Protein AF-A0A177P927-F1 (afdb_monomer_lite)

Sequence (145 aa):
MLAVQDPSFWTHGGVDWSAPLTATTVTQSVVKRLYFENFQKGFSKIRQTLIAQFAVGPLTSKNAQLAAFIDVNGLEPAAQKWFGKKLAELDDDEFLSLVATNNNPKDYAPGTQANAERVRRIEKYLAGLCERRGFSDVWLESCGG

Radius of gyration: 15.36 Å; chains: 1; bounding box: 39×28×38 Å

pLDDT: mean 92.65, std 5.32, range [61.22, 98.25]

Foldseek 3Di:
DCVLQPVCLVPALQDDPVADLPHHHLLLLLLCQPVDPDDDPDVSSVVSSCCRRPPCSVPDDSVRSVVSSCVSQVVQVLCCVQPVDGSVPDDPLSVLLSVLCSPPVVQSPPPDPSSVQQSQLVVCVVVVVADAPGRPRSSSVRSRD

Structure (mmCIF, N/CA/C/O backbone):
data_AF-A0A177P927-F1
#
_entry.id   AF-A0A177P927-F1
#
loop_
_atom_site.group_PDB
_atom_site.id
_atom_site.type_symbol
_atom_site.label_atom_id
_atom_site.label_alt_id
_atom_site.label_comp_id
_atom_site.label_asym_id
_atom_site.label_entity_id
_atom_site.label_seq_id
_atom_site.pdbx_PDB_ins_code
_atom_site.Cartn_x
_atom_site.Cartn_y
_atom_site.Cartn_z
_atom_site.occupancy
_atom_site.B_iso_or_equiv
_atom_site.auth_seq_id
_atom_site.auth_comp_id
_atom_site.auth_asym_id
_atom_site.auth_atom_id
_atom_site.pdbx_PDB_model_num
ATOM 1 N N . MET A 1 1 ? -6.540 -5.246 1.690 1.00 89.69 1 MET A N 1
ATOM 2 C CA . MET A 1 1 ? -5.469 -4.270 1.350 1.00 89.69 1 MET A CA 1
ATOM 3 C C . MET A 1 1 ? -5.242 -4.107 -0.154 1.00 89.69 1 MET A C 1
ATOM 5 O O . MET A 1 1 ? -5.409 -2.996 -0.643 1.00 89.69 1 MET A O 1
ATOM 9 N N . LEU A 1 2 ? -4.868 -5.166 -0.889 1.00 92.81 2 LEU A N 1
ATOM 10 C CA . LEU A 1 2 ? -4.555 -5.075 -2.327 1.00 92.81 2 LEU A CA 1
ATOM 11 C C . LEU A 1 2 ? -5.699 -4.478 -3.153 1.00 92.81 2 LEU A C 1
ATOM 13 O O . LEU A 1 2 ? -5.468 -3.553 -3.914 1.00 92.81 2 LEU A O 1
ATOM 17 N N . ALA A 1 3 ? -6.940 -4.901 -2.904 1.00 91.00 3 ALA A N 1
ATOM 18 C CA . ALA A 1 3 ? -8.117 -4.361 -3.587 1.00 91.00 3 ALA A CA 1
ATOM 19 C C . ALA A 1 3 ? -8.255 -2.824 -3.507 1.00 91.00 3 ALA A C 1
ATOM 21 O O . ALA A 1 3 ? -8.874 -2.230 -4.384 1.00 91.00 3 ALA A O 1
ATOM 22 N N . VAL A 1 4 ? -7.688 -2.188 -2.473 1.00 90.44 4 VAL A N 1
ATOM 23 C CA . VAL A 1 4 ? -7.727 -0.731 -2.261 1.00 90.44 4 VAL A CA 1
ATOM 24 C C . VAL A 1 4 ? -6.474 -0.054 -2.820 1.00 90.44 4 VAL A C 1
ATOM 26 O O . VAL A 1 4 ? -6.577 0.966 -3.496 1.00 90.44 4 VAL A O 1
ATOM 29 N N . GLN A 1 5 ? -5.291 -0.611 -2.539 1.00 89.88 5 GLN A N 1
ATOM 30 C CA . GLN A 1 5 ? -4.010 0.023 -2.875 1.00 89.88 5 GLN A CA 1
ATOM 31 C C . GLN A 1 5 ? -3.569 -0.240 -4.321 1.00 89.88 5 GLN A C 1
ATOM 33 O O . GLN A 1 5 ? -2.933 0.618 -4.925 1.00 89.88 5 GLN A O 1
ATOM 38 N N . ASP A 1 6 ? -3.860 -1.429 -4.851 1.00 93.25 6 ASP A N 1
ATOM 39 C CA . ASP A 1 6 ? -3.360 -1.916 -6.138 1.00 93.25 6 ASP A CA 1
ATOM 40 C C . ASP A 1 6 ? -4.188 -3.130 -6.623 1.00 93.25 6 ASP A C 1
ATOM 42 O O . ASP A 1 6 ? -3.778 -4.283 -6.452 1.00 93.25 6 ASP A O 1
ATOM 46 N N . PRO A 1 7 ? -5.409 -2.920 -7.155 1.00 91.81 7 PRO A N 1
ATOM 47 C CA . PRO A 1 7 ? -6.327 -4.024 -7.453 1.00 91.81 7 PRO A CA 1
ATOM 48 C C . PRO A 1 7 ? -5.828 -4.958 -8.562 1.00 91.81 7 PRO A C 1
ATOM 50 O O . PRO A 1 7 ? -6.151 -6.143 -8.559 1.00 91.81 7 PRO A O 1
ATOM 53 N N . SER A 1 8 ? -5.038 -4.437 -9.501 1.00 92.62 8 SER A N 1
ATOM 54 C CA . SER A 1 8 ? -4.417 -5.185 -10.599 1.00 92.62 8 SER A CA 1
ATOM 55 C C . SER A 1 8 ? -3.060 -5.784 -10.211 1.00 92.62 8 SER A C 1
ATOM 57 O O . SER A 1 8 ? -2.341 -6.267 -11.086 1.00 92.62 8 SER A O 1
ATOM 59 N N . PHE A 1 9 ? -2.694 -5.796 -8.918 1.00 96.06 9 PHE A N 1
ATOM 60 C CA . PHE A 1 9 ? -1.365 -6.199 -8.444 1.00 96.06 9 PHE A CA 1
ATOM 61 C C . PHE A 1 9 ? -0.850 -7.495 -9.077 1.00 96.06 9 PHE A C 1
ATOM 63 O O . PHE A 1 9 ? 0.316 -7.595 -9.453 1.00 96.06 9 PHE A O 1
ATOM 70 N N . TRP A 1 10 ? -1.714 -8.498 -9.213 1.00 96.06 10 TRP A N 1
ATOM 71 C CA . TRP A 1 10 ? -1.341 -9.809 -9.740 1.00 96.06 10 TRP A CA 1
ATOM 72 C C . TRP A 1 10 ? -1.116 -9.838 -11.255 1.00 96.06 10 TRP A C 1
ATOM 74 O O . TRP A 1 10 ? -0.452 -10.750 -11.739 1.00 96.06 10 TRP A O 1
ATOM 84 N N . THR A 1 11 ? -1.629 -8.860 -12.002 1.00 94.12 11 THR A N 1
ATOM 85 C CA . THR A 1 11 ? -1.624 -8.869 -13.471 1.00 94.12 11 THR A CA 1
ATOM 86 C C . THR A 1 11 ? -0.575 -7.941 -14.079 1.00 94.12 11 THR A C 1
ATOM 88 O O . THR A 1 11 ? -0.075 -8.224 -15.165 1.00 94.12 11 THR A O 1
ATOM 91 N N . HIS A 1 12 ? -0.196 -6.853 -13.399 1.00 94.62 12 HIS A N 1
ATOM 92 C CA . HIS A 1 12 ? 0.761 -5.886 -13.944 1.00 94.62 12 HIS A CA 1
ATOM 93 C C . HIS A 1 12 ? 2.231 -6.254 -13.640 1.00 94.62 12 HIS A C 1
ATOM 95 O O . HIS A 1 12 ? 2.546 -6.904 -12.645 1.00 94.62 12 HIS A O 1
ATOM 101 N N . GLY A 1 13 ? 3.182 -5.787 -14.455 1.00 94.12 13 GLY A N 1
ATOM 102 C CA . GLY A 1 13 ? 4.619 -6.109 -14.345 1.00 94.12 13 GLY A CA 1
ATOM 103 C C . GLY A 1 13 ? 5.426 -5.232 -13.377 1.00 94.12 13 GLY A C 1
ATOM 104 O O . GLY A 1 13 ? 6.613 -5.031 -13.587 1.00 94.12 13 GLY A O 1
ATOM 105 N N . GLY A 1 14 ? 4.792 -4.662 -12.353 1.00 93.81 14 GLY A N 1
ATOM 106 C CA . GLY A 1 14 ? 5.389 -3.682 -11.431 1.00 93.81 14 GLY A CA 1
ATOM 107 C C . GLY A 1 14 ? 4.825 -2.264 -11.573 1.00 93.81 14 GLY A C 1
ATOM 108 O O . GLY A 1 14 ? 4.588 -1.599 -10.568 1.00 93.81 14 GLY A O 1
ATOM 109 N N . VAL A 1 15 ? 4.483 -1.839 -12.789 1.00 94.88 15 VAL A N 1
ATOM 110 C CA . VAL A 1 15 ? 3.698 -0.618 -13.052 1.00 94.88 15 VAL A CA 1
ATOM 111 C C . VAL A 1 15 ? 2.385 -1.005 -13.720 1.00 94.88 15 VAL A C 1
ATOM 113 O O . VAL A 1 15 ? 2.382 -1.857 -14.607 1.00 94.88 15 VAL A O 1
ATOM 116 N N . ASP A 1 16 ? 1.284 -0.392 -13.289 1.00 93.88 16 ASP A N 1
ATOM 117 C CA . ASP A 1 16 ? 0.002 -0.490 -13.980 1.00 93.88 16 ASP A CA 1
ATOM 118 C C . ASP A 1 16 ? -0.112 0.648 -15.002 1.00 93.88 16 ASP A C 1
ATOM 120 O O . ASP A 1 16 ? -0.260 1.816 -14.644 1.00 93.88 16 ASP A O 1
ATOM 124 N N . TRP A 1 17 ? -0.017 0.291 -16.282 1.00 91.25 17 TRP A N 1
ATOM 125 C CA . TRP A 1 17 ? -0.085 1.226 -17.406 1.00 91.25 17 TRP A CA 1
ATOM 126 C C . TRP A 1 17 ? -1.514 1.625 -17.787 1.00 91.25 17 TRP A C 1
ATOM 128 O O . TRP A 1 17 ? -1.692 2.561 -18.563 1.00 91.25 17 TRP A O 1
ATOM 138 N N . SER A 1 18 ? -2.526 0.936 -17.253 1.00 88.88 18 SER A N 1
ATOM 139 C CA . SER A 1 18 ? -3.932 1.320 -17.418 1.00 88.88 18 SER A CA 1
ATOM 140 C C . SER A 1 18 ? -4.344 2.449 -16.463 1.00 88.88 18 SER A C 1
ATOM 142 O O . SER A 1 18 ? -5.344 3.130 -16.692 1.00 88.88 18 SER A O 1
ATOM 144 N N . ALA A 1 19 ? -3.557 2.678 -15.408 1.00 86.62 19 ALA A N 1
ATOM 145 C CA . ALA A 1 19 ? -3.771 3.729 -14.426 1.00 86.62 19 ALA A CA 1
ATOM 146 C C . ALA A 1 19 ? -3.073 5.050 -14.820 1.00 86.62 19 ALA A C 1
ATOM 148 O O . ALA A 1 19 ? -2.062 5.044 -15.527 1.00 86.62 19 ALA A O 1
ATOM 149 N N . PRO A 1 20 ? -3.543 6.209 -14.316 1.00 86.44 20 PRO A N 1
ATOM 150 C CA . PRO A 1 20 ? -2.812 7.468 -14.455 1.00 86.44 20 PRO A CA 1
ATOM 151 C C . PRO A 1 20 ? -1.382 7.361 -13.906 1.00 86.44 20 PRO A C 1
ATOM 153 O O . PRO A 1 20 ? -1.171 6.781 -12.847 1.00 86.44 20 PRO A O 1
ATOM 156 N N . LEU A 1 21 ? -0.397 8.007 -14.542 1.00 78.62 21 LEU A N 1
ATOM 157 C CA . LEU A 1 21 ? 1.022 7.945 -14.126 1.00 78.62 21 LEU A CA 1
ATOM 158 C C . LEU A 1 21 ? 1.297 8.471 -12.701 1.00 78.62 21 LEU A C 1
ATOM 160 O O . LEU A 1 21 ? 2.354 8.220 -12.114 1.00 78.62 21 LEU A O 1
ATOM 164 N N . THR A 1 22 ? 0.356 9.230 -12.140 1.00 80.94 22 THR A N 1
ATOM 165 C CA . THR A 1 22 ? 0.389 9.706 -10.752 1.00 80.94 22 THR A CA 1
ATOM 166 C C . THR A 1 22 ? 0.060 8.606 -9.742 1.00 80.94 22 THR A C 1
ATOM 168 O O . THR A 1 22 ? 0.438 8.726 -8.573 1.00 80.94 22 THR A O 1
ATOM 171 N N . ALA A 1 23 ? -0.585 7.523 -10.180 1.00 86.25 23 ALA A N 1
ATOM 172 C CA . ALA A 1 23 ? -0.848 6.346 -9.376 1.00 86.25 23 ALA A CA 1
ATOM 173 C C . ALA A 1 23 ? 0.454 5.660 -8.934 1.00 86.25 23 ALA A C 1
ATOM 175 O O . ALA A 1 23 ? 1.528 5.817 -9.528 1.00 86.25 23 ALA A O 1
ATOM 176 N N . THR A 1 24 ? 0.381 4.941 -7.818 1.00 90.12 24 THR A N 1
ATOM 177 C CA . THR A 1 24 ? 1.515 4.201 -7.261 1.00 90.12 24 THR A CA 1
ATOM 178 C C . THR A 1 24 ? 1.052 2.798 -6.906 1.00 90.12 24 THR A C 1
ATOM 180 O O . THR A 1 24 ? 0.226 2.647 -6.014 1.00 90.12 24 THR A O 1
ATOM 183 N N . THR A 1 25 ? 1.592 1.801 -7.603 1.00 94.50 25 THR A N 1
ATOM 184 C CA . THR A 1 25 ? 1.380 0.376 -7.317 1.00 94.50 25 THR A CA 1
ATOM 185 C C . THR A 1 25 ? 2.072 -0.037 -6.016 1.00 94.50 25 THR A C 1
ATOM 187 O O . THR A 1 25 ? 2.948 0.668 -5.493 1.00 94.50 25 THR A O 1
ATOM 190 N N . VAL A 1 26 ? 1.747 -1.227 -5.514 1.00 95.19 26 VAL A N 1
ATOM 191 C CA . VAL A 1 26 ? 2.448 -1.877 -4.397 1.00 95.19 26 VAL A CA 1
ATOM 192 C C . VAL A 1 26 ? 3.942 -1.991 -4.698 1.00 95.19 26 VAL A C 1
ATOM 194 O O . VAL A 1 26 ? 4.768 -1.589 -3.878 1.00 95.19 26 VAL A O 1
ATOM 197 N N . THR A 1 27 ? 4.303 -2.435 -5.905 1.00 97.00 27 THR A N 1
ATOM 198 C CA . THR A 1 27 ? 5.704 -2.558 -6.335 1.00 97.00 27 THR A CA 1
ATOM 199 C C . THR A 1 27 ? 6.418 -1.207 -6.345 1.00 97.00 27 THR A C 1
ATOM 201 O O . THR A 1 27 ? 7.531 -1.087 -5.833 1.00 97.00 27 THR A O 1
ATOM 204 N N . GLN A 1 28 ? 5.782 -0.154 -6.872 1.00 96.00 28 GLN A N 1
ATOM 205 C CA . GLN A 1 28 ? 6.354 1.191 -6.832 1.00 96.00 28 GLN A CA 1
ATOM 206 C C . GLN A 1 28 ? 6.509 1.686 -5.386 1.00 96.00 28 GLN A C 1
ATOM 208 O O . GLN A 1 28 ? 7.516 2.324 -5.078 1.00 96.00 28 GLN A O 1
ATOM 213 N N . SER A 1 29 ? 5.566 1.393 -4.487 1.00 94.31 29 SER A N 1
ATOM 214 C CA . SER A 1 29 ? 5.675 1.754 -3.066 1.00 94.31 29 SER A CA 1
ATOM 215 C C . SER A 1 29 ? 6.874 1.082 -2.386 1.00 94.31 29 SER A C 1
ATOM 217 O O . SER A 1 29 ? 7.637 1.758 -1.694 1.00 94.31 29 SER A O 1
ATOM 219 N N . VAL A 1 30 ? 7.112 -0.206 -2.666 1.00 96.44 30 VAL A N 1
ATOM 220 C CA . VAL A 1 30 ? 8.313 -0.925 -2.202 1.00 96.44 30 VAL A CA 1
ATOM 221 C C . VAL A 1 30 ? 9.577 -0.234 -2.704 1.00 96.44 30 VAL A C 1
ATOM 223 O O . VAL A 1 30 ? 10.452 0.117 -1.913 1.00 96.44 30 VAL A O 1
ATOM 226 N N . VAL A 1 31 ? 9.644 0.054 -4.008 1.00 96.88 31 VAL A N 1
ATOM 227 C CA . VAL A 1 31 ? 10.789 0.752 -4.607 1.00 96.88 31 VAL A CA 1
ATOM 228 C C . VAL A 1 31 ? 11.023 2.111 -3.947 1.00 96.88 31 VAL A C 1
ATOM 230 O O . VAL 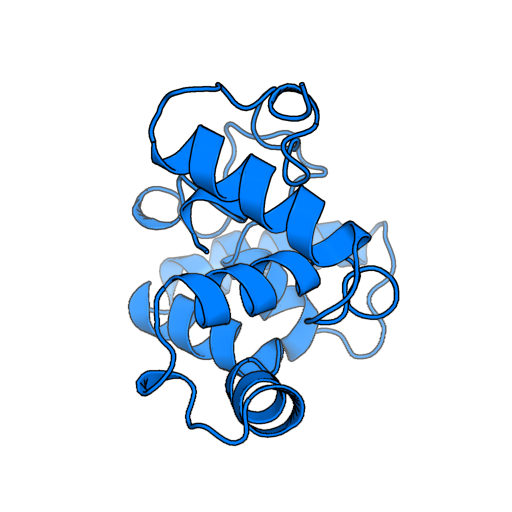A 1 31 ? 12.161 2.463 -3.650 1.00 96.88 31 VAL A O 1
ATOM 233 N N . LYS A 1 32 ? 9.951 2.865 -3.677 1.00 95.19 32 LYS A N 1
ATOM 234 C CA . LYS A 1 32 ? 10.021 4.173 -3.013 1.00 95.19 32 LYS A CA 1
ATOM 235 C C . LYS A 1 32 ? 10.743 4.094 -1.673 1.00 95.19 32 LYS A C 1
ATOM 237 O O . LYS A 1 32 ? 11.518 4.986 -1.365 1.00 95.19 32 LYS A O 1
ATOM 242 N N . ARG A 1 33 ? 10.418 3.078 -0.871 1.00 94.25 33 ARG A N 1
ATOM 243 C CA . ARG A 1 33 ? 10.894 2.938 0.510 1.00 94.25 33 ARG A CA 1
ATOM 244 C C . ARG A 1 33 ? 12.298 2.348 0.582 1.00 94.25 33 ARG A C 1
ATOM 246 O O . ARG A 1 33 ? 13.055 2.748 1.451 1.00 94.25 33 ARG A O 1
ATOM 253 N N . LEU A 1 34 ? 12.639 1.428 -0.322 1.00 94.06 34 LEU A N 1
ATOM 254 C CA . LEU A 1 34 ? 13.930 0.733 -0.295 1.00 94.06 34 LEU A CA 1
ATOM 255 C C . LEU A 1 34 ? 15.045 1.463 -1.054 1.00 94.06 34 LEU A C 1
ATOM 257 O O . LEU A 1 34 ? 16.201 1.370 -0.663 1.00 94.06 34 LEU A O 1
ATOM 261 N N . TYR A 1 35 ? 14.724 2.169 -2.143 1.00 93.06 35 TYR A N 1
ATOM 262 C CA . TYR A 1 35 ? 15.736 2.726 -3.056 1.00 93.06 35 TYR A CA 1
ATOM 263 C C . TYR A 1 35 ? 15.917 4.244 -2.934 1.00 93.06 35 TYR A C 1
ATOM 265 O O . TYR A 1 35 ? 16.722 4.822 -3.667 1.00 93.06 35 TYR A O 1
ATOM 273 N N . PHE A 1 36 ? 15.162 4.908 -2.057 1.00 94.62 36 PHE A N 1
ATOM 274 C CA . PHE A 1 36 ? 15.234 6.355 -1.879 1.00 94.62 36 PHE A CA 1
ATOM 275 C C . PHE A 1 36 ? 15.266 6.714 -0.398 1.00 94.62 36 PHE A C 1
ATOM 277 O O . PHE A 1 36 ? 14.311 6.446 0.323 1.00 94.62 36 PHE A O 1
ATOM 284 N N . GLU A 1 37 ? 16.320 7.414 0.022 1.00 88.56 37 GLU A N 1
ATOM 285 C CA . GLU A 1 37 ? 16.389 8.023 1.356 1.00 88.56 37 GLU A CA 1
ATOM 286 C C . GLU A 1 37 ? 15.358 9.153 1.492 1.00 88.56 37 GLU A C 1
ATOM 288 O O . GLU A 1 37 ? 14.574 9.189 2.434 1.00 88.56 37 GLU A O 1
ATOM 293 N N . ASN A 1 38 ? 15.312 10.049 0.497 1.00 86.62 38 ASN A N 1
ATOM 294 C CA . ASN A 1 38 ? 14.416 11.203 0.458 1.00 86.62 38 ASN A CA 1
ATOM 295 C C . ASN A 1 38 ? 13.688 11.271 -0.889 1.00 86.62 38 ASN A C 1
ATOM 297 O O . ASN A 1 38 ? 14.131 11.920 -1.839 1.00 86.62 38 ASN A O 1
ATOM 301 N N . PHE A 1 39 ? 12.551 10.582 -0.996 1.00 89.56 39 PHE A N 1
ATOM 302 C CA . PHE A 1 39 ? 11.748 10.618 -2.216 1.00 89.56 39 PHE A CA 1
ATOM 303 C C . PHE A 1 39 ? 11.061 11.980 -2.404 1.00 89.56 39 PHE A C 1
ATOM 305 O O . PHE A 1 39 ? 10.231 12.379 -1.589 1.00 89.56 39 PHE A O 1
ATOM 312 N N . GLN A 1 40 ? 11.326 12.638 -3.535 1.00 86.75 40 GLN A N 1
ATOM 313 C CA . GLN A 1 40 ? 10.667 13.876 -3.963 1.00 86.75 40 GLN A CA 1
ATOM 314 C C . GLN A 1 40 ? 9.975 13.671 -5.314 1.00 86.75 40 GLN A C 1
ATOM 316 O O . GLN A 1 40 ? 10.492 12.977 -6.190 1.00 86.75 40 GLN A O 1
ATOM 321 N N . LYS A 1 41 ? 8.784 14.251 -5.505 1.00 82.50 41 LYS A N 1
ATOM 322 C CA . LYS A 1 41 ? 8.074 14.154 -6.794 1.00 82.50 41 LYS A CA 1
ATOM 323 C C . LYS A 1 41 ? 8.900 14.834 -7.902 1.00 82.50 41 LYS A C 1
ATOM 325 O O . LYS A 1 41 ? 9.577 15.821 -7.645 1.00 82.50 41 LYS A O 1
ATOM 330 N N . GLY A 1 42 ? 8.855 14.291 -9.123 1.00 86.81 42 GLY A N 1
ATOM 331 C CA . GLY A 1 42 ? 9.701 14.710 -10.252 1.00 86.81 42 GLY A CA 1
ATOM 332 C C . GLY A 1 42 ? 10.569 13.557 -10.763 1.00 86.81 42 GLY A C 1
ATOM 333 O O . GLY A 1 42 ? 10.073 12.440 -10.930 1.00 86.81 42 GLY A O 1
ATOM 334 N N . PHE A 1 43 ? 11.869 13.790 -10.965 1.00 88.38 43 PHE A N 1
ATOM 335 C CA . PHE A 1 43 ? 12.801 12.776 -11.484 1.00 88.38 43 PHE A CA 1
ATOM 336 C C . PHE A 1 43 ? 12.858 11.492 -10.641 1.00 88.38 43 PHE A C 1
ATOM 338 O O . PHE A 1 43 ? 12.966 10.400 -11.201 1.00 88.38 43 PHE A O 1
ATOM 345 N N . SER A 1 44 ? 12.696 11.574 -9.315 1.00 91.12 44 SER A N 1
ATOM 346 C CA . SER A 1 44 ? 12.657 10.372 -8.470 1.00 91.12 44 SER A CA 1
ATOM 347 C C . SER A 1 44 ? 11.440 9.491 -8.760 1.00 91.12 44 SER A C 1
ATOM 349 O O . SER A 1 44 ? 11.560 8.272 -8.690 1.00 91.12 44 SER A O 1
ATOM 351 N N . LYS A 1 45 ? 10.291 10.061 -9.168 1.00 91.31 45 LYS A N 1
ATOM 352 C CA . LYS A 1 45 ? 9.116 9.278 -9.608 1.00 91.31 45 LYS A CA 1
ATOM 353 C C . LYS A 1 45 ? 9.388 8.557 -10.931 1.00 91.31 45 LYS A C 1
ATOM 355 O O . LYS A 1 45 ? 8.959 7.414 -11.089 1.00 91.31 45 LYS A O 1
ATOM 360 N N . ILE A 1 46 ? 10.144 9.168 -11.847 1.00 92.00 46 ILE A N 1
ATOM 361 C CA . ILE A 1 46 ? 10.584 8.506 -13.087 1.00 92.00 46 ILE A CA 1
ATOM 362 C C . ILE A 1 46 ? 11.504 7.331 -12.740 1.00 92.00 46 ILE A C 1
ATOM 364 O O . ILE A 1 46 ? 11.222 6.198 -13.124 1.00 92.00 46 ILE A O 1
ATOM 368 N N . ARG A 1 47 ? 12.546 7.566 -11.930 1.00 94.62 47 ARG A N 1
ATOM 369 C CA . ARG A 1 47 ? 13.483 6.516 -11.498 1.00 94.62 47 ARG A CA 1
ATOM 370 C C . ARG A 1 47 ? 12.774 5.380 -10.755 1.00 94.62 47 ARG A C 1
ATOM 372 O O . ARG A 1 47 ? 13.032 4.217 -11.042 1.00 94.62 47 ARG A O 1
ATOM 379 N N . GLN A 1 48 ? 11.842 5.702 -9.859 1.00 96.31 48 GLN A N 1
ATOM 380 C CA . GLN A 1 48 ? 11.003 4.723 -9.164 1.00 96.31 48 GLN A CA 1
ATOM 381 C C . GLN A 1 48 ? 10.202 3.868 -10.150 1.00 96.31 48 GLN A C 1
ATOM 383 O O . GLN A 1 48 ? 10.148 2.652 -10.003 1.00 96.31 48 GLN A O 1
ATOM 388 N N . THR A 1 49 ? 9.588 4.495 -11.153 1.00 94.56 49 THR A N 1
ATOM 389 C CA . THR A 1 49 ? 8.785 3.801 -12.169 1.00 94.56 49 THR A CA 1
ATOM 390 C C . THR A 1 49 ? 9.647 2.854 -13.000 1.00 94.56 49 THR A C 1
ATOM 392 O O . THR A 1 49 ? 9.262 1.705 -13.188 1.00 94.56 49 THR A O 1
ATOM 395 N N . LEU A 1 50 ? 10.843 3.285 -13.414 1.00 95.56 50 LEU A N 1
ATOM 396 C CA . LEU A 1 50 ? 11.780 2.442 -14.162 1.00 95.56 50 LEU A CA 1
ATOM 397 C C . LEU A 1 50 ? 12.276 1.249 -13.334 1.00 95.56 50 LEU A C 1
ATOM 399 O O . LEU A 1 50 ? 12.260 0.125 -13.823 1.00 95.56 50 LEU A O 1
ATOM 403 N N . ILE A 1 51 ? 12.661 1.464 -12.071 1.00 96.75 51 ILE A N 1
ATOM 404 C CA . ILE A 1 51 ? 13.091 0.371 -11.181 1.00 96.75 51 ILE A CA 1
ATOM 405 C C . ILE A 1 51 ? 11.928 -0.599 -10.922 1.00 96.75 51 ILE A C 1
ATOM 407 O O . ILE A 1 51 ? 12.122 -1.813 -10.956 1.00 96.75 51 ILE A O 1
ATOM 411 N N . ALA A 1 52 ? 10.714 -0.089 -10.697 1.00 97.06 52 ALA A N 1
ATOM 412 C CA . ALA A 1 52 ? 9.541 -0.931 -10.482 1.00 97.06 52 ALA A CA 1
ATOM 413 C C . ALA A 1 52 ? 9.218 -1.787 -11.713 1.00 97.06 52 ALA A C 1
ATOM 415 O O . ALA A 1 52 ? 8.960 -2.975 -11.558 1.00 97.06 52 ALA A O 1
ATOM 416 N N . GLN A 1 53 ? 9.271 -1.205 -12.914 1.00 96.62 53 GLN A N 1
ATOM 417 C CA . GLN A 1 53 ? 8.929 -1.895 -14.157 1.00 96.62 53 GLN A CA 1
ATOM 418 C C . GLN A 1 53 ? 10.010 -2.875 -14.626 1.00 96.62 53 GLN A C 1
ATOM 420 O O . GLN A 1 53 ? 9.681 -3.951 -15.112 1.00 96.62 53 GLN A O 1
ATOM 425 N N . PHE A 1 54 ? 11.286 -2.494 -14.546 1.00 97.06 54 PHE A N 1
ATOM 426 C CA . PHE A 1 54 ? 12.367 -3.223 -15.219 1.00 97.06 54 PHE A CA 1
ATOM 427 C C . PHE A 1 54 ? 13.289 -3.992 -14.272 1.00 97.06 54 PHE A C 1
ATOM 429 O O . PHE A 1 54 ? 14.073 -4.809 -14.744 1.00 97.06 54 PHE A O 1
ATOM 436 N N . ALA A 1 55 ? 13.198 -3.768 -12.958 1.00 96.75 55 ALA A N 1
ATOM 437 C CA . ALA A 1 55 ? 13.978 -4.510 -11.970 1.00 96.75 55 ALA A CA 1
ATOM 438 C C . ALA A 1 55 ? 13.074 -5.283 -11.005 1.00 96.75 55 ALA A C 1
ATOM 440 O O . ALA A 1 55 ? 12.989 -6.501 -11.097 1.00 96.75 55 ALA A O 1
ATOM 441 N N . VAL A 1 56 ? 12.354 -4.606 -10.106 1.00 97.00 56 VAL A N 1
ATOM 442 C CA . VAL A 1 56 ? 11.607 -5.300 -9.038 1.00 97.00 56 VAL A CA 1
ATOM 443 C C . VAL A 1 56 ? 10.444 -6.121 -9.595 1.00 97.00 56 VAL A C 1
ATOM 445 O O . VAL A 1 56 ? 10.234 -7.250 -9.165 1.00 97.00 56 VAL A O 1
ATOM 448 N N . GLY A 1 57 ? 9.706 -5.584 -10.566 1.00 96.38 57 GLY A N 1
ATOM 449 C CA . GLY A 1 57 ? 8.605 -6.277 -11.228 1.00 96.38 57 GLY A CA 1
ATOM 450 C C . GLY A 1 57 ? 8.986 -7.641 -11.824 1.00 96.38 57 GLY A C 1
ATOM 451 O O . GLY A 1 57 ? 8.359 -8.629 -11.442 1.00 96.38 57 GLY A O 1
ATOM 452 N N . PRO A 1 58 ? 9.985 -7.714 -12.728 1.00 96.19 58 PRO A N 1
ATOM 453 C CA . PRO A 1 58 ? 10.375 -8.960 -13.392 1.00 96.19 58 PRO A CA 1
ATOM 454 C C . PRO A 1 58 ? 11.338 -9.848 -12.590 1.00 96.19 58 PRO A C 1
ATOM 456 O O . PRO A 1 58 ? 11.350 -11.055 -12.816 1.00 96.19 58 PRO A O 1
ATOM 459 N N . LEU A 1 59 ? 12.155 -9.295 -11.683 1.00 96.25 59 LEU A N 1
ATOM 460 C CA . LEU A 1 59 ? 13.193 -10.063 -10.973 1.00 96.25 59 LEU A CA 1
ATOM 461 C C . LEU A 1 59 ? 12.739 -10.602 -9.609 1.00 96.25 59 LEU A C 1
ATOM 463 O O . LEU A 1 59 ? 13.419 -11.449 -9.031 1.00 96.25 59 LEU A O 1
ATOM 467 N N . THR A 1 60 ? 11.600 -10.138 -9.093 1.00 96.25 60 THR A N 1
ATOM 468 C CA . THR A 1 60 ? 11.089 -10.523 -7.772 1.00 96.25 60 THR A CA 1
ATOM 469 C C . THR A 1 60 ? 9.694 -11.122 -7.900 1.00 96.25 60 THR A C 1
ATOM 471 O O . THR A 1 60 ? 8.829 -10.555 -8.563 1.00 96.25 60 THR A O 1
ATOM 474 N N . SER A 1 61 ? 9.426 -12.243 -7.225 1.00 97.69 61 SER A N 1
ATOM 475 C CA . SER A 1 61 ? 8.092 -12.858 -7.245 1.00 97.69 61 SER A CA 1
ATOM 476 C C . SER A 1 61 ? 7.028 -11.938 -6.631 1.00 97.69 61 SER A C 1
ATOM 478 O O . SER A 1 61 ? 7.313 -11.152 -5.725 1.00 97.69 61 SER A O 1
ATOM 480 N N . LYS A 1 62 ? 5.771 -12.058 -7.073 1.00 96.50 62 LYS A N 1
ATOM 481 C CA . LYS A 1 62 ? 4.658 -11.257 -6.532 1.00 96.50 62 LYS A CA 1
ATOM 482 C C . LYS A 1 62 ? 4.485 -11.420 -5.020 1.00 96.50 62 LYS A C 1
ATOM 484 O O . LYS A 1 62 ? 4.288 -10.431 -4.321 1.00 96.50 62 LYS A O 1
ATOM 489 N N . ASN A 1 63 ? 4.662 -12.632 -4.499 1.00 97.25 63 ASN A N 1
ATOM 490 C CA . ASN A 1 63 ? 4.608 -12.880 -3.057 1.00 97.25 63 ASN A CA 1
ATOM 491 C C . ASN A 1 63 ? 5.737 -12.164 -2.306 1.00 97.25 63 ASN A C 1
ATOM 493 O O . ASN A 1 63 ? 5.484 -11.566 -1.265 1.00 97.25 63 ASN A O 1
ATOM 497 N N . ALA A 1 64 ? 6.960 -12.158 -2.845 1.00 97.44 64 ALA A N 1
ATOM 498 C CA . ALA A 1 64 ? 8.072 -11.430 -2.238 1.00 97.44 64 ALA A CA 1
ATOM 499 C C . ALA A 1 64 ? 7.867 -9.906 -2.306 1.00 97.44 64 ALA A C 1
ATOM 501 O O . ALA A 1 64 ? 8.171 -9.206 -1.345 1.00 97.44 64 ALA A O 1
ATOM 502 N N . GLN A 1 65 ? 7.288 -9.388 -3.395 1.00 97.69 65 GLN A N 1
ATOM 503 C CA . GLN A 1 65 ? 6.907 -7.974 -3.494 1.00 97.69 65 GLN A CA 1
ATOM 504 C C . GLN A 1 65 ? 5.847 -7.596 -2.444 1.00 97.69 65 GLN A C 1
ATOM 506 O O . GLN A 1 65 ? 5.963 -6.550 -1.809 1.00 97.69 65 GLN A O 1
ATOM 511 N N . LEU A 1 66 ? 4.838 -8.449 -2.230 1.00 96.81 66 LEU A N 1
ATOM 512 C CA . LEU A 1 66 ? 3.811 -8.241 -1.206 1.00 96.81 66 LEU A CA 1
ATOM 513 C C . LEU A 1 66 ? 4.395 -8.313 0.212 1.00 96.81 66 LEU A C 1
ATOM 515 O O . LEU A 1 66 ? 4.102 -7.445 1.029 1.00 96.81 66 LEU A O 1
ATOM 519 N N . ALA A 1 67 ? 5.249 -9.299 0.492 1.00 96.38 67 ALA A N 1
ATOM 520 C CA . ALA A 1 67 ? 5.929 -9.420 1.779 1.00 96.38 67 ALA A CA 1
ATOM 521 C C . ALA A 1 67 ? 6.798 -8.186 2.071 1.00 96.38 67 ALA A C 1
ATOM 523 O O . ALA A 1 67 ? 6.674 -7.584 3.135 1.00 96.38 67 ALA A O 1
ATOM 524 N N . ALA A 1 68 ? 7.594 -7.740 1.092 1.00 96.69 68 ALA A N 1
ATOM 525 C CA . ALA A 1 68 ? 8.378 -6.514 1.208 1.00 96.69 68 ALA A CA 1
ATOM 526 C C . ALA A 1 68 ? 7.485 -5.288 1.436 1.00 96.69 68 ALA A C 1
ATOM 528 O O . ALA A 1 68 ? 7.829 -4.423 2.231 1.00 96.69 68 ALA A O 1
ATOM 529 N N . PHE A 1 69 ? 6.324 -5.205 0.781 1.00 95.44 69 PHE A N 1
ATOM 530 C CA . PHE A 1 69 ? 5.377 -4.113 1.003 1.00 95.44 69 PHE A CA 1
ATOM 531 C C . PHE A 1 69 ? 4.842 -4.081 2.437 1.00 95.44 69 PHE A C 1
ATOM 533 O O . PHE A 1 69 ? 4.747 -3.001 3.018 1.00 95.44 69 PHE A O 1
ATOM 540 N N . ILE A 1 70 ? 4.493 -5.236 3.004 1.00 94.56 70 ILE A N 1
ATOM 541 C CA . ILE A 1 70 ? 4.026 -5.353 4.393 1.00 94.56 70 ILE A CA 1
ATOM 542 C C . ILE A 1 70 ? 5.118 -4.870 5.359 1.00 94.56 70 ILE A C 1
ATOM 544 O O . ILE A 1 70 ? 4.838 -4.065 6.250 1.00 94.56 70 ILE A O 1
ATOM 548 N N . ASP A 1 71 ? 6.359 -5.299 5.128 1.00 95.00 71 ASP A N 1
ATOM 549 C CA . ASP A 1 71 ? 7.516 -4.975 5.965 1.00 95.00 71 ASP A CA 1
ATOM 550 C C . ASP A 1 71 ? 7.880 -3.480 5.918 1.00 95.00 71 ASP A C 1
ATOM 552 O O . ASP A 1 71 ? 7.841 -2.787 6.934 1.00 95.00 71 ASP A O 1
ATOM 556 N N . VAL A 1 72 ? 8.109 -2.916 4.725 1.00 93.44 72 VAL A N 1
ATOM 557 C CA . VAL A 1 72 ? 8.544 -1.509 4.581 1.00 93.44 72 VAL A CA 1
ATOM 558 C C . VAL A 1 72 ? 7.484 -0.483 4.988 1.00 93.44 72 VAL A C 1
ATOM 560 O O . VAL A 1 72 ? 7.803 0.694 5.192 1.00 93.44 72 VAL A O 1
ATOM 563 N N . ASN A 1 73 ? 6.214 -0.893 5.068 1.00 90.56 73 ASN A N 1
ATOM 564 C CA . ASN A 1 73 ? 5.133 -0.062 5.598 1.00 90.56 73 ASN A CA 1
ATOM 565 C C . ASN A 1 73 ? 4.874 -0.305 7.093 1.00 90.56 73 ASN A C 1
ATOM 567 O O . ASN A 1 73 ? 4.060 0.407 7.675 1.00 90.56 73 ASN A O 1
ATOM 571 N N . GLY A 1 74 ? 5.587 -1.241 7.726 1.00 93.19 74 GLY A N 1
ATOM 572 C CA . GLY A 1 74 ? 5.545 -1.465 9.166 1.00 93.19 74 GLY A CA 1
ATOM 573 C C . GLY A 1 74 ? 4.199 -1.987 9.662 1.00 93.19 74 GLY A C 1
ATOM 574 O O . GLY A 1 74 ? 3.746 -1.569 10.726 1.00 93.19 74 GLY A O 1
ATOM 575 N N . LEU A 1 75 ? 3.542 -2.875 8.909 1.00 93.75 75 LEU A N 1
ATOM 576 C CA . LEU A 1 75 ? 2.235 -3.412 9.310 1.00 93.75 75 LEU A CA 1
ATOM 577 C C . LEU A 1 75 ? 2.327 -4.262 10.585 1.00 93.75 75 LEU A C 1
ATOM 579 O O . LEU A 1 75 ? 1.466 -4.135 11.448 1.00 93.75 75 LEU A O 1
ATOM 583 N N . GLU A 1 76 ? 3.383 -5.064 10.740 1.00 96.00 76 GLU A N 1
ATOM 584 C CA . GLU A 1 76 ? 3.623 -5.863 11.951 1.00 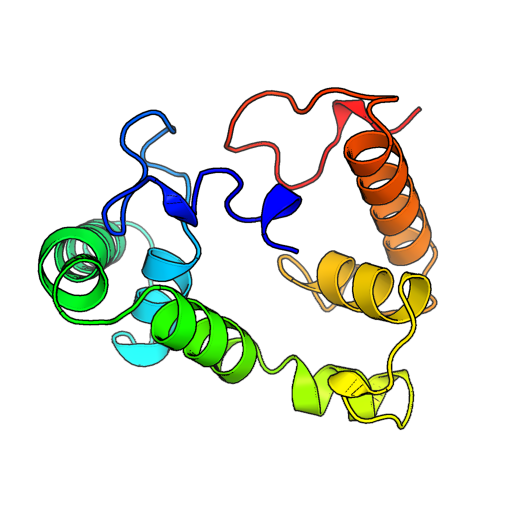96.00 76 GLU A CA 1
ATOM 585 C C . GLU A 1 76 ? 3.792 -4.986 13.209 1.00 96.00 76 GLU A C 1
ATOM 587 O O . GLU A 1 76 ? 3.008 -5.131 14.150 1.00 96.00 76 GLU A O 1
ATOM 592 N N . PRO A 1 77 ? 4.721 -4.004 13.251 1.00 95.88 77 PRO A N 1
ATOM 593 C CA . PRO A 1 77 ? 4.816 -3.120 14.410 1.00 95.88 77 PRO A CA 1
ATOM 594 C C . PRO A 1 77 ? 3.559 -2.259 14.611 1.00 95.88 77 PRO A C 1
ATOM 596 O O . PRO A 1 77 ? 3.263 -1.885 15.745 1.00 95.88 77 PRO A O 1
ATOM 599 N N . ALA A 1 78 ? 2.793 -1.948 13.557 1.00 94.50 78 ALA A N 1
ATOM 600 C CA . ALA A 1 78 ? 1.515 -1.252 13.696 1.00 94.50 78 ALA A CA 1
ATOM 601 C C . ALA A 1 78 ? 0.437 -2.132 14.354 1.00 94.50 78 ALA A C 1
ATOM 603 O O . ALA A 1 78 ? -0.264 -1.641 15.239 1.00 94.50 78 ALA A O 1
ATOM 604 N N . ALA A 1 79 ? 0.337 -3.412 13.980 1.00 97.25 79 ALA A N 1
ATOM 605 C CA . ALA A 1 79 ? -0.556 -4.382 14.614 1.00 97.25 79 ALA A CA 1
ATOM 606 C C . ALA A 1 79 ? -0.263 -4.499 16.113 1.00 97.25 79 ALA A C 1
ATOM 608 O O . ALA A 1 79 ? -1.152 -4.301 16.945 1.00 97.25 79 ALA A O 1
ATOM 609 N N . GLN A 1 80 ? 1.016 -4.671 16.458 1.00 97.81 80 GLN A N 1
ATOM 610 C CA . GLN A 1 80 ? 1.443 -4.747 17.850 1.00 97.81 80 GLN A CA 1
ATOM 611 C C . GLN A 1 80 ? 1.145 -3.448 18.610 1.00 97.81 80 GLN A C 1
ATOM 613 O O . GLN A 1 80 ? 0.685 -3.491 19.748 1.00 97.81 80 GLN A O 1
ATOM 618 N N . LYS A 1 81 ? 1.392 -2.285 17.993 1.00 96.25 81 LYS A N 1
ATOM 619 C CA . LYS A 1 81 ? 1.170 -0.976 18.622 1.00 96.25 81 LYS A CA 1
ATOM 620 C C . LYS A 1 81 ? -0.303 -0.714 18.937 1.00 96.25 81 LYS A C 1
ATOM 622 O O . LYS A 1 81 ? -0.593 -0.165 19.995 1.00 96.25 81 LYS A O 1
ATOM 627 N N . TRP A 1 82 ? -1.200 -1.010 18.000 1.00 96.06 82 TRP A N 1
ATOM 628 C CA . TRP A 1 82 ? -2.603 -0.598 18.096 1.00 96.06 82 TRP A CA 1
ATOM 629 C C . TRP A 1 82 ? -3.512 -1.666 18.699 1.00 96.06 82 TRP A C 1
ATOM 631 O O . TRP A 1 82 ? -4.484 -1.310 19.357 1.00 96.06 82 TRP A O 1
ATOM 641 N N . PHE A 1 83 ? -3.179 -2.944 18.519 1.00 97.19 83 PHE A N 1
ATOM 642 C CA . PHE A 1 83 ? -4.019 -4.065 18.948 1.00 97.19 83 PHE A CA 1
ATOM 643 C C . PHE A 1 83 ? -3.312 -5.008 19.926 1.00 97.19 83 PHE A C 1
ATOM 645 O O . PHE A 1 83 ? -3.953 -5.876 20.509 1.00 97.19 83 PHE A O 1
ATOM 652 N N . GLY A 1 84 ? -1.998 -4.859 20.131 1.00 97.88 84 GLY A N 1
ATOM 653 C CA . GLY A 1 84 ? -1.226 -5.756 20.997 1.00 97.88 84 GLY A CA 1
ATOM 654 C C . GLY A 1 84 ? -1.049 -7.170 20.433 1.00 97.88 84 GLY A C 1
ATOM 655 O O . GLY A 1 84 ? -0.642 -8.060 21.175 1.00 97.88 84 GLY A O 1
ATOM 656 N N . LYS A 1 85 ? -1.354 -7.365 19.146 1.00 98.25 85 LYS A N 1
ATOM 657 C CA . LYS A 1 85 ? -1.403 -8.652 18.441 1.00 98.25 85 LYS A CA 1
ATOM 658 C C . LYS A 1 85 ? -0.356 -8.713 17.333 1.00 98.25 85 LYS A C 1
ATOM 660 O O . LYS A 1 85 ? 0.030 -7.674 16.787 1.00 98.25 85 LYS A O 1
ATOM 665 N N . LYS A 1 86 ? 0.032 -9.929 16.937 1.00 97.94 86 LYS A N 1
ATOM 666 C CA . LYS A 1 86 ? 0.756 -10.126 15.672 1.00 97.94 86 LYS A CA 1
ATOM 667 C C . LYS A 1 86 ? -0.157 -9.803 14.496 1.00 97.94 86 LYS A C 1
ATOM 669 O O . LYS A 1 86 ? -1.369 -9.992 14.580 1.00 97.94 86 LYS A O 1
ATOM 674 N N . LEU A 1 87 ? 0.415 -9.403 13.363 1.00 96.31 87 LEU A N 1
ATOM 675 C CA . LEU A 1 87 ? -0.368 -9.092 12.161 1.00 96.31 87 LEU A CA 1
ATOM 676 C C . LEU A 1 87 ? -1.239 -10.275 11.712 1.00 96.31 87 LEU A C 1
ATOM 678 O O . LEU A 1 87 ? -2.365 -10.077 11.273 1.00 96.31 87 LEU A O 1
ATOM 682 N N . ALA A 1 88 ? -0.723 -11.499 11.845 1.00 96.38 88 ALA A N 1
ATOM 683 C CA . ALA A 1 88 ? -1.431 -12.729 11.488 1.00 96.38 88 ALA A CA 1
ATOM 684 C C . ALA A 1 88 ? -2.551 -13.125 12.472 1.00 96.38 88 ALA A C 1
ATOM 686 O O . ALA A 1 88 ? -3.295 -14.060 12.192 1.00 96.38 88 ALA A O 1
ATOM 687 N N . GLU A 1 89 ? -2.641 -12.458 13.626 1.00 98.06 89 GLU A N 1
ATOM 688 C CA . GLU A 1 89 ? -3.645 -12.704 14.671 1.00 98.06 89 GLU A CA 1
ATOM 689 C C . GLU A 1 89 ? -4.775 -11.663 14.648 1.00 98.06 89 GLU A C 1
ATOM 691 O O . GLU A 1 89 ? -5.698 -11.752 15.457 1.00 98.06 89 GLU A O 1
ATOM 696 N N . LEU A 1 90 ? -4.693 -10.668 13.758 1.00 98.00 90 LEU A N 1
ATOM 697 C CA . LEU A 1 90 ? -5.760 -9.690 13.581 1.00 98.00 90 LEU A CA 1
ATOM 698 C C . LEU A 1 90 ? -6.973 -10.338 12.925 1.00 98.00 90 LEU A C 1
ATOM 700 O O . LEU A 1 90 ? -6.836 -11.133 11.992 1.00 98.00 90 LEU A O 1
ATOM 704 N N . ASP A 1 91 ? -8.154 -9.947 13.389 1.00 97.50 91 ASP A N 1
ATOM 705 C CA . ASP A 1 91 ? -9.382 -10.197 12.644 1.00 97.50 91 ASP A CA 1
ATOM 706 C C . ASP A 1 91 ? -9.529 -9.219 11.462 1.00 97.50 91 ASP A C 1
ATOM 708 O O . ASP A 1 91 ? -8.695 -8.330 11.238 1.00 97.50 91 ASP A O 1
ATOM 712 N N . ASP A 1 92 ? -10.579 -9.416 10.664 1.00 95.75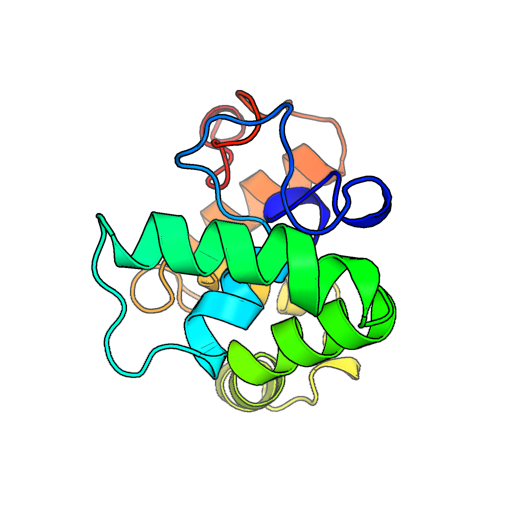 92 ASP A N 1
ATOM 713 C CA . ASP A 1 92 ? -10.818 -8.610 9.468 1.00 95.75 92 ASP A CA 1
ATOM 714 C C . ASP A 1 92 ? -11.020 -7.124 9.806 1.00 95.75 92 ASP A C 1
ATOM 716 O O . ASP A 1 92 ? -10.465 -6.268 9.114 1.00 95.75 92 ASP A O 1
ATOM 720 N N . ASP A 1 93 ? -11.732 -6.798 10.887 1.00 96.06 93 ASP A N 1
ATOM 721 C CA . ASP A 1 93 ? -12.025 -5.416 11.283 1.00 96.06 93 ASP A CA 1
ATOM 722 C C . ASP A 1 93 ? -10.748 -4.694 11.741 1.00 96.06 93 ASP A C 1
ATOM 724 O O . ASP A 1 93 ? -10.458 -3.567 11.319 1.00 96.06 93 ASP A O 1
ATOM 728 N N . GLU A 1 94 ? -9.929 -5.359 12.558 1.00 97.62 94 GLU A N 1
ATOM 729 C CA . GLU A 1 94 ? -8.629 -4.858 13.006 1.00 97.62 94 GLU A CA 1
ATOM 730 C C . GLU A 1 94 ? -7.668 -4.670 11.826 1.00 97.62 94 GLU A C 1
ATOM 732 O O . GLU A 1 94 ? -7.000 -3.632 11.703 1.00 97.62 94 GLU A O 1
ATOM 737 N N . PHE A 1 95 ? -7.627 -5.636 10.905 1.00 96.94 95 PHE A N 1
ATOM 738 C CA . PHE A 1 95 ? -6.805 -5.541 9.706 1.00 96.94 95 PHE A CA 1
ATOM 739 C C . PHE A 1 95 ? -7.273 -4.408 8.783 1.00 96.94 95 PHE A C 1
ATOM 741 O O . PHE A 1 95 ? -6.449 -3.637 8.278 1.00 96.94 95 PHE A O 1
ATOM 748 N N . LEU A 1 96 ? -8.583 -4.242 8.580 1.00 96.19 96 LEU A N 1
ATOM 749 C CA . LEU A 1 96 ? -9.140 -3.129 7.809 1.00 96.19 96 LEU A CA 1
ATOM 750 C C . LEU A 1 96 ? -8.854 -1.779 8.476 1.00 96.19 96 LEU A C 1
ATOM 752 O O . LEU A 1 96 ? -8.504 -0.820 7.776 1.00 96.19 96 LEU A O 1
ATOM 756 N N . SER A 1 97 ? -8.906 -1.711 9.808 1.00 96.44 97 SER A N 1
ATOM 757 C CA . SER A 1 97 ? -8.520 -0.524 10.572 1.00 96.44 97 SER A CA 1
ATOM 758 C C . SER A 1 97 ? -7.045 -0.164 10.363 1.00 96.44 97 SER A C 1
ATOM 760 O O . SER A 1 97 ? -6.734 1.017 10.178 1.00 96.44 97 SER A O 1
ATOM 762 N N . LEU A 1 98 ? -6.133 -1.142 10.262 1.00 95.31 98 LEU A N 1
ATOM 763 C CA . LEU A 1 98 ? -4.749 -0.880 9.839 1.00 95.31 98 LEU A CA 1
ATOM 764 C C . LEU A 1 98 ? -4.660 -0.409 8.387 1.00 95.31 98 LEU A C 1
ATOM 766 O O . LEU A 1 98 ? -3.956 0.562 8.102 1.00 95.31 98 LEU A O 1
ATOM 770 N N . VAL A 1 99 ? -5.368 -1.051 7.455 1.00 93.62 99 VAL A N 1
ATOM 771 C CA . VAL A 1 99 ? -5.351 -0.664 6.031 1.00 93.62 99 VAL A CA 1
ATOM 772 C C . VAL A 1 99 ? -5.821 0.782 5.846 1.00 93.62 99 VAL A C 1
ATOM 774 O O . VAL A 1 99 ? -5.247 1.513 5.031 1.00 93.62 99 VAL A O 1
ATOM 777 N N . ALA A 1 100 ? -6.800 1.232 6.632 1.00 94.31 100 ALA A N 1
ATOM 778 C CA . ALA A 1 100 ? -7.285 2.608 6.626 1.00 94.31 100 ALA A CA 1
ATOM 779 C C . ALA A 1 100 ? -6.185 3.646 6.941 1.00 94.31 100 ALA A C 1
ATOM 781 O O . ALA A 1 100 ? -6.263 4.777 6.454 1.00 94.31 100 ALA A O 1
ATOM 782 N N . THR A 1 101 ? -5.122 3.263 7.658 1.00 92.06 101 THR A N 1
ATOM 783 C CA . THR A 1 101 ? -4.002 4.155 8.011 1.00 92.06 101 THR A CA 1
ATOM 784 C C . THR A 1 101 ? -3.020 4.404 6.861 1.00 92.06 101 THR A C 1
ATOM 786 O O . THR A 1 101 ? -2.320 5.412 6.875 1.00 92.06 101 THR A O 1
ATOM 789 N N . ASN A 1 102 ? -2.964 3.526 5.849 1.00 84.38 102 ASN A N 1
ATOM 790 C CA . ASN A 1 102 ? -1.796 3.363 4.964 1.00 84.38 102 ASN A CA 1
ATOM 791 C C . ASN A 1 102 ? -1.344 4.658 4.247 1.00 84.38 102 ASN A C 1
ATOM 793 O O . ASN A 1 102 ? -0.156 4.884 4.029 1.00 84.38 102 ASN A O 1
ATOM 797 N N . ASN A 1 103 ? -2.287 5.548 3.922 1.00 80.31 103 ASN A N 1
ATOM 798 C CA . ASN A 1 103 ? -1.991 6.812 3.236 1.00 80.31 103 ASN A CA 1
ATOM 799 C C . ASN A 1 103 ? -1.816 8.008 4.185 1.00 80.31 103 ASN A C 1
ATOM 801 O O . ASN A 1 103 ? -1.168 8.983 3.808 1.00 80.31 103 ASN A O 1
ATOM 80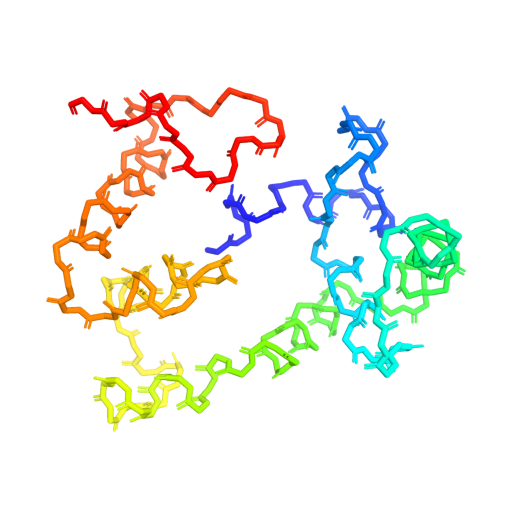5 N N . ASN A 1 104 ? -2.403 7.960 5.383 1.00 85.75 104 ASN A N 1
ATOM 806 C CA . ASN A 1 104 ? -2.312 9.035 6.370 1.00 85.75 104 ASN A CA 1
ATOM 807 C C . ASN A 1 104 ? -2.475 8.487 7.804 1.00 85.75 104 ASN A C 1
ATOM 809 O O . ASN A 1 104 ? -3.552 8.587 8.394 1.00 85.75 104 ASN A O 1
ATOM 813 N N . PRO A 1 105 ? -1.410 7.901 8.384 1.00 85.00 105 PRO A N 1
ATOM 814 C CA . PRO A 1 105 ? -1.512 7.214 9.670 1.00 85.00 105 PRO A CA 1
ATOM 815 C C . PRO A 1 105 ? -1.814 8.127 10.861 1.00 85.00 105 PRO A C 1
ATOM 817 O O . PRO A 1 105 ? -2.289 7.640 11.882 1.00 85.00 105 PRO A O 1
ATOM 820 N N . LYS A 1 106 ? -1.508 9.428 10.759 1.00 88.06 106 LYS A N 1
ATOM 821 C CA . LYS A 1 106 ? -1.747 10.389 11.845 1.00 88.06 106 LYS A CA 1
ATOM 822 C C . LYS A 1 106 ? -3.235 10.684 12.002 1.00 88.06 106 LYS A C 1
ATOM 824 O O . LYS A 1 106 ? -3.745 10.604 13.112 1.00 88.06 106 LYS A O 1
ATOM 829 N N . ASP A 1 107 ? -3.915 10.959 10.892 1.00 90.75 107 ASP A N 1
ATOM 830 C CA . ASP A 1 107 ? -5.317 11.393 10.914 1.00 90.75 107 ASP A CA 1
ATOM 831 C C . ASP A 1 107 ? -6.296 10.211 10.970 1.00 90.75 107 ASP A C 1
ATOM 833 O O . ASP A 1 107 ? -7.436 10.365 11.395 1.00 90.75 107 ASP A O 1
ATOM 837 N N . TYR A 1 108 ? -5.848 9.019 10.563 1.00 94.12 108 TYR A N 1
ATOM 838 C CA . TYR A 1 108 ? -6.658 7.800 10.500 1.00 94.12 108 TYR A CA 1
ATOM 839 C C . TYR A 1 108 ? -6.171 6.729 11.478 1.00 94.12 108 TYR A C 1
ATOM 841 O O . TYR A 1 108 ? -6.274 5.541 11.179 1.00 94.12 108 TYR A O 1
ATOM 849 N N . ALA A 1 109 ? -5.621 7.114 12.631 1.00 94.81 109 ALA A N 1
ATOM 850 C CA . ALA A 1 109 ? -5.215 6.157 13.659 1.00 94.81 109 ALA A CA 1
ATOM 851 C C . ALA A 1 109 ? -6.396 5.245 14.079 1.00 94.81 109 ALA A C 1
ATOM 853 O O . ALA A 1 109 ? -7.521 5.748 14.197 1.00 94.81 109 ALA A O 1
ATOM 854 N N . PRO A 1 110 ? -6.179 3.933 14.311 1.00 95.88 110 PRO A N 1
ATOM 855 C CA . PRO A 1 110 ? -7.211 3.032 14.826 1.00 95.88 110 PRO A CA 1
ATOM 856 C C . PRO A 1 110 ? -7.928 3.597 16.060 1.00 95.88 110 PRO A C 1
ATOM 858 O O . PRO A 1 110 ? -7.309 4.232 16.913 1.00 95.88 110 PRO A O 1
ATOM 861 N N . GLY A 1 111 ? -9.248 3.406 16.127 1.00 93.06 111 GLY A N 1
ATOM 862 C CA . GLY A 1 111 ? -10.107 3.941 17.193 1.00 93.06 111 GLY A CA 1
ATOM 863 C C . GLY A 1 111 ? -10.603 5.382 16.988 1.00 93.06 111 GLY A C 1
ATOM 864 O O . GLY A 1 111 ? -11.476 5.834 17.725 1.00 93.06 111 GLY A O 1
ATOM 865 N N . THR A 1 112 ? -10.106 6.111 15.983 1.00 95.94 112 THR A N 1
ATOM 866 C CA . THR A 1 112 ? -10.641 7.438 15.622 1.00 95.94 112 THR A CA 1
ATOM 867 C C . THR A 1 112 ? -11.901 7.335 14.757 1.00 95.94 112 THR A C 1
ATOM 869 O O . THR A 1 112 ? -12.077 6.377 14.002 1.00 95.94 112 THR A O 1
ATOM 872 N N . GLN A 1 113 ? -12.757 8.364 14.790 1.00 95.62 113 GLN A N 1
ATOM 873 C CA . GLN A 1 113 ? -13.930 8.436 13.908 1.00 95.62 113 GLN A CA 1
ATOM 874 C C . GLN A 1 113 ? -13.534 8.415 12.421 1.00 95.62 113 GLN A C 1
ATOM 876 O O . GLN A 1 113 ? -14.144 7.695 11.635 1.00 95.62 113 GLN A O 1
ATOM 881 N N . ALA A 1 114 ? -12.478 9.140 12.042 1.00 95.00 114 ALA A N 1
ATOM 882 C CA . ALA A 1 114 ? -11.979 9.160 10.668 1.00 95.00 114 ALA A CA 1
ATOM 883 C C . ALA A 1 114 ? -11.535 7.765 10.190 1.00 95.00 114 ALA A C 1
ATOM 885 O O . ALA A 1 114 ? -11.807 7.381 9.049 1.00 95.00 114 ALA A O 1
ATOM 886 N N . ASN A 1 115 ? -10.891 6.978 11.063 1.00 96.75 115 ASN A N 1
ATOM 887 C CA . ASN A 1 115 ? -10.560 5.584 10.777 1.00 96.75 115 ASN A CA 1
ATOM 888 C C . ASN A 1 115 ? -11.823 4.742 10.566 1.00 96.75 115 ASN A C 1
ATOM 890 O O . ASN A 1 115 ? -11.941 4.100 9.526 1.00 96.75 115 ASN A O 1
ATOM 894 N N . ALA A 1 116 ? -12.789 4.812 11.486 1.00 95.88 116 ALA A N 1
ATOM 895 C CA . ALA A 1 1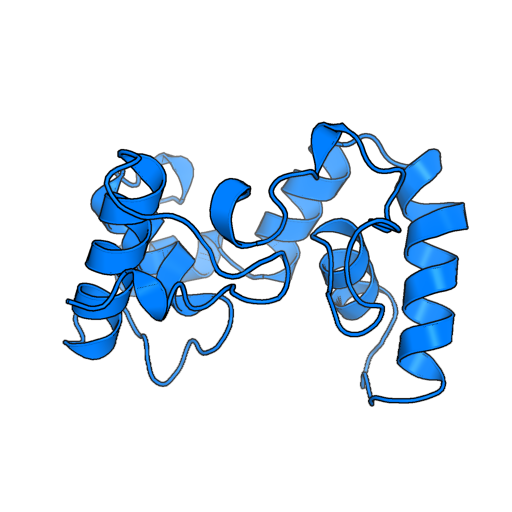16 ? -14.040 4.063 11.381 1.00 95.88 116 ALA A CA 1
ATOM 896 C C . ALA A 1 116 ? -14.810 4.388 10.087 1.00 95.88 116 ALA A C 1
ATOM 898 O O . ALA A 1 116 ? -15.288 3.492 9.393 1.00 95.88 116 ALA A O 1
ATOM 899 N N . GLU A 1 117 ? -14.885 5.663 9.701 1.00 95.25 117 GLU A N 1
ATOM 900 C CA . GLU A 1 117 ? -15.503 6.074 8.438 1.00 95.25 117 GLU A CA 1
ATOM 901 C C . GLU A 1 117 ? -14.748 5.534 7.220 1.00 95.25 117 GLU A C 1
ATOM 903 O O . GLU A 1 117 ? -15.367 5.114 6.242 1.00 95.25 117 GLU A O 1
ATOM 908 N N . ARG A 1 118 ? -13.412 5.512 7.264 1.00 95.12 118 ARG A N 1
ATOM 909 C CA . ARG A 1 118 ? -12.598 4.928 6.193 1.00 95.12 118 ARG A CA 1
ATOM 910 C C . ARG A 1 118 ? -12.806 3.419 6.084 1.00 95.12 118 ARG A C 1
ATOM 912 O O . ARG A 1 118 ? -12.926 2.934 4.961 1.00 95.12 118 ARG A O 1
ATOM 919 N N . VAL A 1 119 ? -12.866 2.705 7.208 1.00 95.94 119 VAL A N 1
ATOM 920 C CA . VAL A 1 119 ? -13.149 1.261 7.253 1.00 95.94 119 VAL A CA 1
ATOM 921 C C . VAL A 1 119 ? -14.500 0.972 6.603 1.00 95.94 119 VAL A C 1
ATOM 923 O O . VAL A 1 119 ? -14.539 0.211 5.641 1.00 95.94 119 VAL A O 1
ATOM 926 N N . ARG A 1 120 ? -15.560 1.702 6.978 1.00 95.38 120 ARG A N 1
ATOM 927 C CA . ARG A 1 120 ? -16.896 1.561 6.363 1.00 95.38 120 ARG A CA 1
ATOM 928 C C . ARG A 1 120 ? -16.887 1.719 4.842 1.00 95.38 120 ARG A C 1
ATOM 930 O O . ARG A 1 120 ? -17.572 0.986 4.133 1.00 95.38 120 ARG A O 1
ATOM 937 N N . ARG A 1 121 ? -16.118 2.677 4.309 1.00 95.25 121 ARG A N 1
ATOM 938 C CA . ARG A 1 121 ? -15.987 2.860 2.849 1.00 95.25 121 ARG A CA 1
ATOM 939 C C . ARG A 1 121 ? -15.293 1.671 2.187 1.00 95.25 121 ARG A C 1
ATOM 941 O O . ARG A 1 121 ? -15.708 1.254 1.107 1.00 95.25 121 ARG A O 1
ATOM 948 N N . ILE A 1 122 ? -14.258 1.127 2.829 1.00 95.19 122 ILE A N 1
ATOM 949 C CA . ILE A 1 122 ? -13.549 -0.063 2.345 1.00 95.19 122 ILE A CA 1
ATOM 950 C C . ILE A 1 122 ? -14.481 -1.277 2.360 1.00 95.19 122 ILE A C 1
ATOM 952 O O . ILE A 1 122 ? -14.563 -1.966 1.351 1.00 95.19 122 ILE A O 1
ATOM 956 N N . GLU A 1 123 ? -15.224 -1.503 3.441 1.00 95.31 123 GLU A N 1
ATOM 957 C CA . GLU A 1 123 ? -16.197 -2.598 3.550 1.00 95.31 123 GLU A CA 1
ATOM 958 C C . GLU A 1 123 ? -17.263 -2.527 2.456 1.00 95.31 123 GLU A C 1
ATOM 960 O O . GLU A 1 123 ? -17.486 -3.514 1.760 1.00 95.31 123 GLU A O 1
ATOM 965 N N . LYS A 1 124 ? -17.870 -1.351 2.230 1.00 94.69 124 LYS A N 1
ATOM 966 C CA . LYS A 1 124 ? -18.858 -1.160 1.152 1.00 94.69 124 LYS A CA 1
ATOM 967 C C . LYS A 1 124 ? -18.295 -1.516 -0.220 1.00 94.69 124 LYS A C 1
ATOM 969 O O . LYS A 1 124 ? -18.975 -2.165 -1.010 1.00 94.69 124 LYS A O 1
ATOM 974 N N . TYR A 1 125 ? -17.063 -1.098 -0.498 1.00 94.50 125 TYR A N 1
ATOM 975 C CA . TYR A 1 125 ? -16.383 -1.433 -1.744 1.00 94.50 125 TYR A CA 1
ATOM 976 C C . TYR A 1 125 ? -16.097 -2.938 -1.856 1.00 94.50 125 TYR A C 1
ATOM 978 O O . TYR A 1 125 ? -16.387 -3.538 -2.887 1.00 94.50 125 TYR A O 1
ATOM 986 N N . LEU A 1 126 ? -15.589 -3.572 -0.793 1.00 93.69 126 LEU A N 1
ATOM 987 C CA . LEU A 1 126 ? -15.322 -5.015 -0.774 1.00 93.69 126 LEU A CA 1
ATOM 988 C C . LEU A 1 126 ? -16.604 -5.851 -0.910 1.00 93.69 126 LEU A C 1
ATOM 990 O O . LEU A 1 126 ? -16.575 -6.909 -1.530 1.00 93.69 126 LEU A O 1
ATOM 994 N N . ALA A 1 127 ? -17.724 -5.355 -0.384 1.00 93.88 127 ALA A N 1
ATOM 995 C CA . ALA A 1 127 ? -19.042 -5.970 -0.507 1.00 93.88 127 ALA A CA 1
ATOM 996 C C . ALA A 1 127 ? -19.722 -5.717 -1.869 1.00 93.88 127 ALA A C 1
ATOM 998 O O . ALA A 1 127 ? -20.831 -6.198 -2.090 1.00 93.88 127 ALA A O 1
ATOM 999 N N . GLY A 1 128 ? -19.107 -4.942 -2.772 1.00 92.50 128 GLY A N 1
ATOM 1000 C CA . GLY A 1 128 ? -19.704 -4.577 -4.063 1.00 92.50 128 GLY A CA 1
ATOM 1001 C C . GLY A 1 128 ? -20.889 -3.609 -3.959 1.00 92.50 128 GLY A C 1
ATOM 1002 O O . GLY A 1 128 ? -21.610 -3.407 -4.930 1.00 92.50 128 GLY A O 1
ATOM 1003 N N . LEU A 1 129 ? -21.093 -2.987 -2.794 1.00 92.31 129 LEU A N 1
ATOM 1004 C CA . LEU A 1 129 ? -22.148 -1.995 -2.550 1.00 92.31 129 LEU A CA 1
ATOM 1005 C C . LEU A 1 129 ? -21.764 -0.594 -3.048 1.00 92.31 129 LEU A C 1
ATOM 1007 O O . LEU A 1 129 ? -22.544 0.350 -2.933 1.00 92.31 129 LEU A O 1
ATOM 1011 N N . CYS A 1 130 ? -20.540 -0.443 -3.549 1.00 91.38 130 CYS A N 1
ATOM 1012 C CA . CYS A 1 130 ? -20.009 0.788 -4.102 1.00 91.38 130 CYS A CA 1
ATOM 1013 C C . CYS A 1 130 ? -18.908 0.484 -5.120 1.00 91.38 130 CYS A C 1
ATOM 1015 O O . CYS A 1 130 ? -18.138 -0.463 -4.954 1.00 91.38 130 CYS A O 1
ATOM 1017 N N . GLU A 1 131 ? -18.780 1.351 -6.122 1.00 87.69 131 GLU A N 1
ATOM 1018 C CA . GLU A 1 131 ? -17.676 1.334 -7.073 1.00 87.69 131 GLU A CA 1
ATOM 1019 C C . GLU A 1 131 ? -16.685 2.470 -6.812 1.00 87.69 131 GLU A C 1
ATOM 1021 O O . GLU A 1 131 ? -17.039 3.598 -6.448 1.00 87.69 131 GLU A O 1
ATOM 1026 N N . AR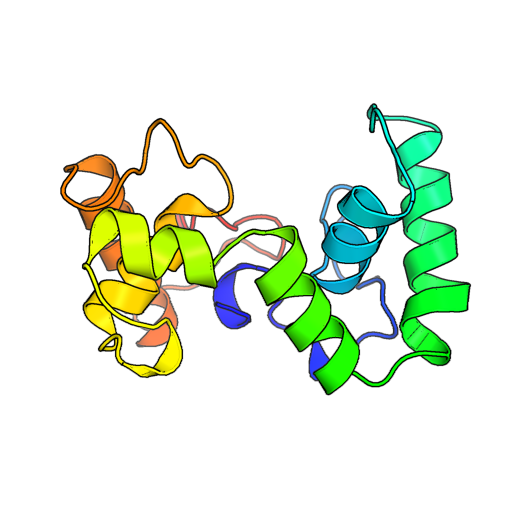G A 1 132 ? -15.408 2.170 -7.041 1.00 88.50 132 ARG A N 1
ATOM 1027 C CA . ARG A 1 132 ? -14.331 3.157 -6.965 1.00 88.50 132 ARG A CA 1
ATOM 1028 C C . ARG A 1 132 ? -14.328 4.074 -8.191 1.00 88.50 132 ARG A C 1
ATOM 1030 O O . ARG A 1 132 ? -14.508 3.605 -9.316 1.00 88.50 132 ARG A O 1
ATOM 1037 N N . ARG A 1 133 ? -13.999 5.360 -8.022 1.00 87.12 133 ARG A N 1
ATOM 1038 C CA . ARG A 1 133 ? -13.838 6.302 -9.150 1.00 87.12 133 ARG A CA 1
ATOM 1039 C C . ARG A 1 133 ? -12.448 6.189 -9.788 1.00 87.12 133 ARG A C 1
ATOM 1041 O O . ARG A 1 133 ? -11.606 7.078 -9.672 1.00 87.12 133 ARG A O 1
ATOM 1048 N N . GLY A 1 134 ? -12.205 5.073 -10.474 1.00 83.12 134 GLY A N 1
ATOM 1049 C CA . GLY A 1 134 ? -10.938 4.792 -11.158 1.00 83.12 134 GLY A CA 1
ATOM 1050 C C . GLY A 1 134 ? -9.776 4.443 -10.216 1.00 83.12 134 GLY A C 1
ATOM 1051 O O . GLY A 1 134 ? -9.937 4.332 -9.002 1.00 83.12 134 GLY A O 1
ATOM 1052 N N . PHE A 1 135 ? -8.576 4.243 -10.779 1.00 81.50 135 PHE A N 1
ATOM 1053 C CA . PHE A 1 135 ? -7.434 3.693 -10.030 1.00 81.50 135 PHE A CA 1
ATOM 1054 C C . PHE A 1 135 ? -6.917 4.615 -8.914 1.00 81.50 135 PHE A C 1
ATOM 1056 O O . PHE A 1 135 ? -6.466 4.144 -7.871 1.00 81.50 135 PHE A O 1
ATOM 1063 N N . SER A 1 136 ? -6.951 5.932 -9.114 1.00 80.94 136 SER A N 1
ATOM 1064 C CA . SER A 1 136 ? -6.430 6.896 -8.138 1.00 80.94 136 SER A CA 1
ATOM 1065 C C . SER A 1 136 ? -7.362 7.134 -6.949 1.00 80.94 136 SER A C 1
ATOM 1067 O O . SER A 1 136 ? -6.934 7.743 -5.968 1.00 80.94 136 SER A O 1
ATOM 1069 N N . ASP A 1 137 ? -8.609 6.656 -7.004 1.00 85.88 137 ASP A N 1
ATOM 1070 C CA . ASP A 1 137 ? -9.545 6.736 -5.884 1.00 85.88 137 ASP A CA 1
ATOM 1071 C C . ASP A 1 137 ? -9.228 5.652 -4.848 1.00 85.88 137 ASP A C 1
ATOM 1073 O O . ASP A 1 137 ? -9.839 4.585 -4.792 1.00 85.88 137 ASP A O 1
ATOM 1077 N N . VAL A 1 138 ? -8.171 5.901 -4.079 1.00 86.06 138 VAL A N 1
ATOM 1078 C CA . VAL A 1 138 ? -7.722 5.043 -2.972 1.00 86.06 138 VAL A CA 1
ATOM 1079 C C . VAL A 1 138 ? -8.488 5.371 -1.681 1.00 86.06 138 VAL A C 1
ATOM 1081 O O . VAL A 1 138 ? -8.542 4.575 -0.740 1.00 86.06 138 VAL A O 1
ATOM 1084 N N . TRP A 1 139 ? -9.090 6.561 -1.612 1.00 87.94 139 TRP A N 1
ATOM 1085 C CA . TRP A 1 139 ? -9.884 7.019 -0.469 1.00 87.94 139 TRP A CA 1
ATOM 1086 C C . TRP A 1 139 ? -11.328 6.512 -0.498 1.00 87.94 139 TRP A C 1
ATOM 1088 O O . TRP A 1 139 ? -11.975 6.519 0.557 1.00 87.94 139 TRP A O 1
ATOM 1098 N N . LEU A 1 140 ? -11.770 6.013 -1.661 1.00 90.50 140 LEU A N 1
ATOM 1099 C CA . LEU A 1 140 ? -13.105 5.483 -1.922 1.00 90.50 140 LEU A CA 1
ATOM 1100 C C . LEU A 1 140 ? -14.175 6.522 -1.593 1.00 90.50 140 LEU A C 1
ATOM 1102 O O . LEU A 1 140 ? -15.173 6.212 -0.953 1.00 90.50 140 LEU A O 1
ATOM 1106 N N . GLU A 1 141 ? -13.939 7.780 -1.970 1.00 86.50 141 GLU A N 1
ATOM 1107 C CA . GLU A 1 141 ? -14.806 8.903 -1.585 1.00 86.50 141 GLU A CA 1
ATOM 1108 C C . GLU A 1 141 ? -16.250 8.719 -2.070 1.00 86.50 141 GLU A C 1
ATOM 1110 O O . GLU A 1 141 ? -17.176 9.104 -1.364 1.00 86.50 141 GLU A O 1
ATOM 1115 N N . SER A 1 142 ? -16.453 8.066 -3.222 1.00 83.94 142 SER A N 1
ATOM 1116 C CA . SER A 1 142 ? -17.787 7.708 -3.732 1.00 83.94 142 SER A CA 1
ATOM 1117 C C . SER A 1 142 ? -18.545 6.724 -2.842 1.00 83.94 142 SER A C 1
ATOM 1119 O O . SER A 1 142 ? -19.761 6.618 -2.956 1.00 83.94 142 SER A O 1
ATOM 1121 N N . CYS A 1 143 ? -17.850 6.024 -1.947 1.00 86.94 143 CYS A N 1
ATOM 1122 C CA . CYS A 1 143 ? -18.442 5.090 -0.994 1.00 86.94 143 CYS A CA 1
ATOM 1123 C C . CYS A 1 143 ? -18.804 5.756 0.341 1.00 86.94 143 CYS A C 1
ATOM 1125 O O . CYS A 1 143 ? -19.271 5.077 1.257 1.00 86.94 143 CYS A O 1
ATOM 1127 N N . GLY A 1 144 ? -18.560 7.067 0.476 1.00 75.88 144 GLY A N 1
ATOM 1128 C CA . GLY A 1 144 ? -18.975 7.883 1.613 1.00 75.88 144 GLY A CA 1
ATOM 1129 C C . GLY A 1 144 ? -20.394 8.407 1.417 1.00 75.88 144 GLY A C 1
ATOM 1130 O O . GLY A 1 144 ? -20.586 9.461 0.823 1.00 75.88 144 GLY A O 1
ATOM 1131 N N . GLY A 1 145 ? -21.375 7.661 1.913 1.00 61.22 145 GLY A N 1
ATOM 1132 C CA . GLY A 1 145 ? -22.799 7.998 1.897 1.00 61.22 145 GLY A CA 1
ATOM 1133 C C . GLY A 1 145 ? -23.577 7.048 2.781 1.00 61.22 145 GLY A C 1
ATOM 1134 O O . GLY A 1 145 ? -23.085 5.908 2.959 1.00 61.22 145 GLY A O 1
#

Secondary structure (DSSP, 8-state):
-HHHH-TTTTTSSSS-TTS-TT---HHHHHHHHHS-SS--SSHHHHHHHHHIIIIIHHHS-HHHHHHHHHHHTTHHHHHHHHHSS-GGG--HHHHHHHHHHTT-TTTT-TTSHHHHHHHHHHHHHHTTSS--SSTT--S-GGG--